Protein AF-A0AA35QTI5-F1 (afdb_monomer_lite)

Secondary structure (DSSP, 8-state):
------------PPP------------------GGGEEEETTEEEEEHHHHHGGGHHHHHHHHTT-TTSHHHHHHHHHTTT-HHHHHHHHHHHHHTT-SSSS-SHHHHHHHHHHTT-HHHHHHHHHHH-

Radius of gyration: 24.5 Å; chains: 1; bounding box: 55×63×60 Å

Sequence (129 aa):
MAETELLDGGSTKPPVTGSTPSGPLGSDTPKLPLLLRFPVDGEEHVNIMKRIRSKYRQFGIMLLEDDTGEETDIIITRCRDDIEAINTEIAMKWLQGIGRSPCTWDTLVTVLEDIGLKGLASKIRSNLQ

Organism: Geodia barretti (NCBI:txid519541)

pLDDT: mean 74.44, std 19.86, range [35.38, 95.75]

InterPro domains:
  IPR011029 Death-like domain superfamily [G3DSA:1.10.533.10] (38-129)

Foldseek 3Di:
DDDDDDDDDDDDDDDDDDDDDPDPPPDPPPPQPCQQFFDDPPDGTDRLLVVCPPVLQLLLCQLLVVVPSPVLVVLCVVCVNPSSSSSSVSLVCSVVVGHDPDNHLVSSLVSCVVSPVVVSSVSSVVRVD

Structure (mmCIF, N/CA/C/O backbone):
data_AF-A0AA35QTI5-F1
#
_entry.id   AF-A0AA35QTI5-F1
#
loop_
_atom_site.group_PDB
_atom_site.id
_atom_site.type_symbol
_atom_site.label_atom_id
_atom_site.label_alt_id
_atom_site.label_comp_id
_atom_site.label_asym_id
_atom_site.label_entity_id
_atom_site.label_seq_id
_atom_site.pdbx_PDB_ins_code
_atom_site.Cartn_x
_atom_site.Cartn_y
_atom_site.Cartn_z
_atom_site.occupancy
_atom_site.B_iso_or_equiv
_atom_site.auth_seq_id
_atom_site.auth_comp_id
_atom_site.auth_asym_id
_atom_site.auth_atom_id
_atom_site.pdbx_PDB_model_num
ATOM 1 N N . MET A 1 1 ? 39.522 39.420 -44.429 1.00 41.22 1 MET A N 1
ATOM 2 C CA . MET A 1 1 ? 38.292 40.086 -43.964 1.00 41.22 1 MET A CA 1
ATOM 3 C C . MET A 1 1 ? 38.303 39.947 -42.459 1.00 41.22 1 MET A C 1
ATOM 5 O O . MET A 1 1 ? 38.257 38.825 -41.976 1.00 41.22 1 MET A O 1
ATOM 9 N N . ALA A 1 2 ? 38.586 41.049 -41.773 1.00 46.28 2 ALA A N 1
ATOM 10 C CA . ALA A 1 2 ? 38.762 41.113 -40.331 1.00 46.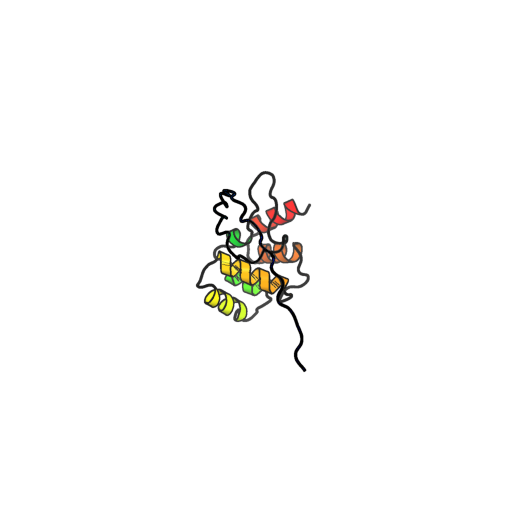28 2 ALA A CA 1
ATOM 11 C C . ALA A 1 2 ? 37.722 42.100 -39.795 1.00 46.28 2 ALA A C 1
ATOM 13 O O . ALA A 1 2 ? 37.708 43.256 -40.204 1.00 46.28 2 ALA A O 1
ATOM 14 N N . GLU A 1 3 ? 36.860 41.592 -38.930 1.00 49.94 3 GLU A N 1
ATOM 15 C CA . GLU A 1 3 ? 35.831 42.261 -38.132 1.00 49.94 3 GLU A CA 1
ATOM 16 C C . GLU A 1 3 ? 35.944 41.554 -36.764 1.00 49.94 3 GLU A C 1
ATOM 18 O O . GLU A 1 3 ? 36.182 40.349 -36.733 1.00 49.94 3 GLU A O 1
ATOM 23 N N . THR A 1 4 ? 35.906 42.162 -35.583 1.00 53.38 4 THR A N 1
ATOM 24 C CA . THR A 1 4 ? 35.417 43.468 -35.137 1.00 53.38 4 THR A CA 1
ATOM 25 C C . THR A 1 4 ? 35.931 43.701 -33.707 1.00 53.38 4 THR A C 1
ATOM 27 O O . THR A 1 4 ? 36.407 42.788 -33.034 1.00 53.38 4 THR A O 1
ATOM 30 N N . GLU A 1 5 ? 35.825 44.956 -33.296 1.00 50.69 5 GLU A N 1
ATOM 31 C CA . GLU A 1 5 ? 36.241 45.628 -32.065 1.00 50.69 5 GLU A CA 1
ATOM 32 C C . GLU A 1 5 ? 35.925 44.915 -30.729 1.00 50.69 5 GLU A C 1
ATOM 34 O O . GLU A 1 5 ? 34.846 44.360 -30.532 1.00 50.69 5 GLU A O 1
ATOM 39 N N . LEU A 1 6 ? 36.854 45.018 -29.767 1.00 55.22 6 LEU A N 1
ATOM 40 C CA . LEU A 1 6 ? 36.627 44.741 -28.343 1.00 55.22 6 LEU A CA 1
ATOM 41 C C . LEU A 1 6 ? 36.538 46.076 -27.593 1.00 55.22 6 LEU A C 1
ATOM 43 O O . LEU A 1 6 ? 37.524 46.802 -27.475 1.00 55.22 6 LEU A O 1
ATOM 47 N N . LEU A 1 7 ? 35.329 46.379 -27.124 1.00 52.66 7 LEU A N 1
ATOM 48 C CA . LEU A 1 7 ? 34.976 47.537 -26.308 1.00 52.66 7 LEU A CA 1
ATOM 49 C C . LEU A 1 7 ? 35.480 47.383 -24.866 1.00 52.66 7 LEU A C 1
ATOM 51 O O . LEU A 1 7 ? 35.274 46.355 -24.220 1.00 52.66 7 LEU A O 1
ATOM 55 N N . ASP A 1 8 ? 36.096 48.461 -24.384 1.00 54.00 8 ASP A N 1
ATOM 56 C CA . ASP A 1 8 ? 36.342 48.782 -22.980 1.00 54.00 8 ASP A CA 1
ATOM 57 C C . ASP A 1 8 ? 35.011 48.937 -22.222 1.00 54.00 8 ASP A C 1
ATOM 59 O O . ASP A 1 8 ? 34.042 49.494 -22.743 1.00 54.00 8 ASP A O 1
ATOM 63 N N . GLY A 1 9 ? 34.949 48.433 -20.991 1.00 45.72 9 GLY A N 1
ATOM 64 C CA . GLY A 1 9 ? 33.740 48.497 -20.179 1.00 45.72 9 GLY A CA 1
ATOM 65 C C . GLY A 1 9 ? 33.991 48.037 -18.754 1.00 45.72 9 GLY A C 1
ATOM 66 O O . GLY A 1 9 ? 33.670 46.909 -18.383 1.00 45.72 9 GLY A O 1
ATOM 67 N N . GLY A 1 10 ? 34.580 48.918 -17.946 1.00 48.25 10 GLY A N 1
ATOM 68 C CA . GLY A 1 10 ? 34.678 48.731 -16.505 1.00 48.25 10 GLY A CA 1
ATOM 69 C C . GLY A 1 10 ? 33.308 48.512 -15.852 1.00 48.25 10 GLY A C 1
ATOM 70 O O . GLY A 1 10 ? 32.304 49.118 -16.225 1.00 48.25 10 GLY A O 1
ATOM 71 N N . SER A 1 11 ? 33.264 47.665 -14.825 1.00 49.84 11 SER A N 1
ATOM 72 C CA . SER A 1 11 ? 32.170 47.674 -13.856 1.00 49.84 11 SER A CA 1
ATOM 73 C C . SER A 1 11 ? 32.666 47.276 -12.473 1.00 49.84 11 SER A C 1
ATOM 75 O O . SER A 1 11 ? 33.101 46.161 -12.198 1.00 49.84 11 SER A O 1
ATOM 77 N N . THR A 1 12 ? 32.613 48.290 -11.622 1.00 49.75 12 THR A N 1
ATOM 78 C CA . THR A 1 12 ? 32.726 48.318 -10.170 1.00 49.75 12 THR A CA 1
ATOM 79 C C . THR A 1 12 ? 32.115 47.106 -9.470 1.00 49.75 12 THR A C 1
ATOM 81 O O . THR A 1 12 ? 30.925 46.823 -9.588 1.00 49.75 12 THR A O 1
ATOM 84 N N . LYS A 1 13 ? 32.944 46.456 -8.650 1.00 61.94 13 LYS A N 1
ATOM 85 C CA . LYS A 1 13 ? 32.563 45.496 -7.610 1.00 61.94 13 LYS A CA 1
ATOM 86 C C . LYS A 1 13 ? 31.599 46.150 -6.604 1.00 61.94 13 LYS A C 1
ATOM 88 O O . LYS A 1 13 ? 32.000 47.134 -5.980 1.00 61.94 13 LYS A O 1
ATOM 93 N N . PRO A 1 14 ? 30.399 45.605 -6.352 1.00 60.44 14 PRO A N 1
ATOM 94 C CA . PRO A 1 14 ? 29.659 45.939 -5.143 1.00 60.44 14 PRO A CA 1
ATOM 95 C C . PRO A 1 14 ? 30.198 45.116 -3.954 1.00 60.44 14 PRO A C 1
ATOM 97 O O . PRO A 1 14 ? 30.470 43.921 -4.105 1.00 60.44 14 PRO A O 1
ATOM 100 N N . PRO A 1 15 ? 30.365 45.705 -2.758 1.00 67.25 15 PRO A N 1
ATOM 101 C CA . PRO A 1 15 ? 30.502 44.956 -1.520 1.00 67.25 15 PRO A CA 1
ATOM 102 C C . PRO A 1 15 ? 29.114 44.784 -0.895 1.00 67.25 15 PRO A C 1
ATOM 104 O O . PRO A 1 15 ? 28.434 45.775 -0.654 1.00 67.25 15 PRO A O 1
ATOM 107 N N . VAL A 1 16 ? 28.691 43.559 -0.577 1.00 53.38 16 VAL A N 1
ATOM 108 C CA . VAL A 1 16 ? 27.677 43.371 0.468 1.00 53.38 16 VAL A CA 1
ATOM 109 C C . VAL A 1 16 ? 27.753 41.969 1.067 1.00 53.38 16 VAL A C 1
ATOM 111 O O . VAL A 1 16 ? 27.729 40.949 0.385 1.00 53.38 16 VAL A O 1
ATOM 114 N N . THR A 1 17 ? 27.895 41.970 2.384 1.00 62.91 17 THR A N 1
ATOM 115 C CA . THR A 1 17 ? 27.687 40.875 3.324 1.00 62.91 17 THR A CA 1
ATOM 116 C C . THR A 1 17 ? 26.319 40.227 3.130 1.00 62.91 17 THR A C 1
ATOM 118 O O . THR A 1 17 ? 25.307 40.921 3.125 1.00 62.91 17 THR A O 1
ATOM 121 N N . GLY A 1 18 ? 26.268 38.902 3.059 1.00 42.41 18 GLY A N 1
ATOM 122 C CA . GLY A 1 18 ? 25.011 38.166 3.034 1.00 42.41 18 GLY A CA 1
ATOM 123 C C . GLY A 1 18 ? 25.197 36.799 3.658 1.00 42.41 18 GLY A C 1
ATOM 124 O O . GLY A 1 18 ? 25.555 35.845 2.971 1.00 42.41 18 GLY A O 1
ATOM 125 N N . SER A 1 19 ? 24.976 36.720 4.969 1.00 55.69 19 SER A N 1
ATOM 126 C CA . SER A 1 19 ? 24.709 35.474 5.679 1.00 55.69 19 SER A CA 1
ATOM 127 C C . SER A 1 19 ? 23.673 34.684 4.884 1.00 55.69 19 SER A C 1
ATOM 129 O O . SER A 1 19 ? 22.502 35.055 4.855 1.00 55.69 19 SER A O 1
ATOM 131 N N . THR A 1 20 ? 24.109 33.633 4.193 1.00 49.94 20 THR A N 1
ATOM 132 C CA . THR A 1 20 ? 23.184 32.728 3.513 1.00 49.94 20 THR A CA 1
ATOM 133 C C . THR A 1 20 ? 22.934 31.565 4.468 1.00 49.94 20 THR A C 1
ATOM 135 O O . THR A 1 20 ? 23.899 30.961 4.943 1.00 49.94 20 THR A O 1
ATOM 138 N N . PRO A 1 21 ? 21.668 31.332 4.846 1.00 45.09 21 PRO A N 1
ATOM 139 C CA . PRO A 1 21 ? 21.303 30.468 5.954 1.00 45.09 21 PRO A CA 1
ATOM 140 C C . PRO A 1 21 ? 21.731 29.030 5.689 1.00 45.09 21 PRO A C 1
ATOM 142 O O . PRO A 1 21 ? 21.688 28.556 4.554 1.00 45.09 21 PRO A O 1
ATOM 145 N N . SER A 1 22 ? 22.078 28.334 6.770 1.00 46.59 22 SER A N 1
ATOM 146 C CA . SER A 1 22 ? 22.026 26.881 6.848 1.00 46.59 22 SER A CA 1
ATOM 147 C C . SER A 1 22 ? 20.657 26.425 6.340 1.00 46.59 22 SER A C 1
ATOM 149 O O . SER A 1 22 ? 19.673 26.446 7.078 1.00 46.59 22 SER A O 1
ATOM 151 N N . GLY A 1 23 ? 20.571 26.077 5.057 1.00 35.38 23 GLY A N 1
ATOM 152 C CA . GLY A 1 23 ? 19.414 25.376 4.530 1.00 35.38 23 GLY A CA 1
ATOM 153 C C . GLY A 1 23 ? 19.313 24.059 5.293 1.00 35.38 23 GLY A C 1
ATOM 154 O O . GLY A 1 23 ? 20.340 23.387 5.450 1.00 35.38 23 GLY A O 1
ATOM 155 N N . PRO A 1 24 ? 18.136 23.676 5.819 1.00 43.34 24 PRO A N 1
ATOM 156 C CA . PRO A 1 24 ? 17.989 22.325 6.315 1.00 43.34 24 PRO A CA 1
ATOM 157 C C . PRO A 1 24 ? 18.322 21.398 5.149 1.00 43.34 24 PRO A C 1
ATOM 159 O O . PRO A 1 24 ? 17.802 21.557 4.043 1.00 43.34 24 PRO A O 1
ATOM 162 N N . LEU A 1 25 ? 19.227 20.461 5.414 1.00 46.22 25 LEU A N 1
ATOM 163 C CA . LEU A 1 25 ? 19.498 19.288 4.600 1.00 46.22 25 LEU A CA 1
ATOM 164 C C . LEU A 1 25 ? 18.202 18.456 4.583 1.00 46.22 25 LEU A C 1
ATOM 166 O O . LEU A 1 25 ? 18.026 17.501 5.333 1.00 46.22 25 LEU A O 1
ATOM 170 N N . GLY A 1 26 ? 17.208 18.938 3.846 1.00 35.78 26 GLY A N 1
ATOM 171 C CA . GLY A 1 26 ? 15.862 18.403 3.812 1.00 35.78 26 GLY A CA 1
ATOM 172 C C . GLY A 1 26 ? 15.799 17.359 2.725 1.00 35.78 26 GLY A C 1
ATOM 173 O O . GLY A 1 26 ? 15.462 17.697 1.599 1.00 35.78 26 GLY A O 1
ATOM 174 N N . SER A 1 27 ? 16.188 16.137 3.088 1.00 37.66 27 SER A N 1
ATOM 175 C CA . SER A 1 27 ? 15.915 14.865 2.419 1.00 37.66 27 SER A CA 1
ATOM 176 C C . SER A 1 27 ? 15.111 14.978 1.123 1.00 37.66 27 SER A C 1
ATOM 178 O O . SER A 1 27 ? 13.921 15.304 1.149 1.00 37.66 27 SER A O 1
ATOM 180 N N . ASP A 1 28 ? 15.748 14.591 0.018 1.00 37.28 28 ASP A N 1
ATOM 181 C CA . ASP A 1 28 ? 15.163 14.270 -1.293 1.00 37.28 28 ASP A CA 1
ATOM 182 C C . ASP A 1 28 ? 14.221 13.044 -1.213 1.00 37.28 28 ASP A C 1
ATOM 184 O O . ASP A 1 28 ? 14.229 12.131 -2.032 1.00 37.28 28 ASP A O 1
ATOM 188 N N . THR A 1 29 ? 13.393 12.986 -0.171 1.00 44.50 29 THR A N 1
ATOM 189 C CA . THR A 1 29 ? 12.210 12.141 -0.147 1.00 44.50 29 THR A CA 1
ATOM 190 C C . THR A 1 29 ? 11.274 12.672 -1.227 1.00 44.50 29 THR A C 1
ATOM 192 O O . THR A 1 29 ? 10.829 13.822 -1.103 1.00 44.50 29 THR A O 1
ATOM 195 N N . PRO A 1 30 ? 10.957 11.886 -2.276 1.00 40.69 30 PRO A N 1
ATOM 196 C CA . PRO A 1 30 ? 9.964 12.287 -3.261 1.00 40.69 30 PRO A CA 1
ATOM 197 C C . PRO A 1 30 ? 8.714 12.686 -2.488 1.00 40.69 30 PRO A C 1
ATOM 199 O O . PRO A 1 30 ? 8.278 11.947 -1.603 1.00 40.69 30 PRO A O 1
ATOM 202 N N . LYS A 1 31 ? 8.201 13.898 -2.743 1.00 43.19 31 LYS A N 1
ATOM 203 C CA . LYS A 1 31 ? 7.007 14.424 -2.075 1.00 43.19 31 LYS A CA 1
ATOM 204 C C . LYS A 1 31 ? 5.908 13.375 -2.221 1.00 43.19 31 LYS A C 1
ATOM 206 O O . LYS A 1 31 ? 5.303 13.275 -3.284 1.00 43.19 31 LYS A O 1
ATOM 211 N N . LEU A 1 32 ? 5.698 12.587 -1.162 1.00 51.94 32 LEU A N 1
ATOM 212 C CA . LEU A 1 32 ? 4.568 11.679 -1.027 1.00 51.94 32 LEU A CA 1
ATOM 213 C C . LEU A 1 32 ? 3.341 12.457 -1.496 1.00 51.94 32 LEU A C 1
ATOM 215 O O . LEU A 1 32 ? 3.151 13.580 -1.006 1.00 51.94 32 LEU A O 1
ATOM 219 N N . PRO A 1 33 ? 2.550 11.947 -2.455 1.00 52.59 33 PRO A N 1
ATOM 220 C CA . PRO A 1 33 ? 1.351 12.660 -2.840 1.00 52.59 33 PRO A CA 1
ATOM 221 C C . PRO A 1 33 ? 0.525 12.914 -1.583 1.00 52.59 33 PRO A C 1
ATOM 223 O O . PRO A 1 33 ? 0.502 12.102 -0.655 1.00 52.59 33 PRO A O 1
ATOM 226 N N . LEU A 1 34 ? -0.127 14.077 -1.542 1.00 53.34 34 LEU A N 1
ATOM 227 C CA . LEU A 1 34 ? -0.951 14.535 -0.416 1.00 53.34 34 LEU A CA 1
ATOM 228 C C . LEU A 1 34 ? -1.941 13.452 0.063 1.00 53.34 34 LEU A C 1
ATOM 230 O O . LEU A 1 34 ? -2.272 13.400 1.242 1.00 53.34 34 LEU A O 1
ATOM 234 N N . LEU A 1 35 ? -2.291 12.524 -0.835 1.00 51.75 35 LEU A N 1
ATOM 235 C CA . LEU A 1 35 ? -2.970 11.245 -0.616 1.00 51.75 35 LEU A CA 1
ATOM 236 C C . LEU A 1 35 ? -2.352 10.304 0.431 1.00 51.75 35 LEU A C 1
ATOM 238 O O . LEU A 1 35 ? -2.877 9.221 0.607 1.00 51.75 35 LEU A O 1
ATOM 242 N N . LEU A 1 36 ? -1.245 10.632 1.094 1.00 59.22 36 LEU A N 1
ATOM 243 C CA . LEU A 1 36 ? -0.671 9.811 2.174 1.00 59.22 36 LEU A CA 1
ATOM 244 C C . LEU A 1 36 ? -0.376 10.624 3.443 1.00 59.22 36 LEU A C 1
ATOM 246 O O . LEU A 1 36 ? 0.158 10.094 4.419 1.00 59.22 36 LEU A O 1
ATOM 250 N N . ARG A 1 37 ? -0.725 11.916 3.435 1.00 55.66 37 ARG A N 1
ATOM 251 C CA . ARG A 1 37 ? -0.497 12.866 4.525 1.00 55.66 37 ARG A CA 1
ATOM 252 C C . ARG A 1 37 ? -1.836 13.440 4.978 1.00 55.66 37 ARG A C 1
ATOM 254 O O . ARG A 1 37 ? -2.289 14.440 4.433 1.00 55.66 37 ARG A O 1
ATOM 261 N N . PHE A 1 38 ? -2.443 12.826 5.991 1.00 54.53 38 PHE A N 1
ATOM 262 C CA . PHE A 1 38 ? -3.702 13.311 6.559 1.00 54.53 38 PHE A CA 1
ATOM 263 C C . PHE A 1 38 ? -3.454 14.316 7.695 1.00 54.53 38 PHE A C 1
ATOM 265 O O . PHE A 1 38 ? -2.647 14.007 8.582 1.00 54.53 38 PHE A O 1
ATOM 272 N N . PRO A 1 39 ? -4.129 15.483 7.707 1.00 46.44 39 PRO A N 1
ATOM 273 C CA . PRO A 1 39 ? -4.277 16.253 8.932 1.00 46.44 39 PRO A CA 1
ATOM 274 C C . PRO A 1 39 ? -5.170 15.446 9.877 1.00 46.44 39 PRO A C 1
ATOM 276 O O . PRO A 1 39 ? -6.288 15.094 9.520 1.00 46.44 39 PRO A O 1
ATOM 279 N N . VAL A 1 40 ? -4.659 15.108 11.054 1.00 49.41 40 VAL A N 1
ATOM 280 C CA . VAL A 1 40 ? -5.488 14.596 12.147 1.00 49.41 40 VAL A CA 1
ATOM 281 C C . VAL A 1 40 ? -5.632 15.756 13.116 1.00 49.41 40 VAL A C 1
ATOM 283 O O . VAL A 1 40 ? -4.619 16.356 13.470 1.00 49.41 40 VAL A O 1
ATOM 286 N N . ASP A 1 41 ? -6.873 16.106 13.459 1.00 44.16 41 ASP A N 1
ATOM 287 C CA . ASP A 1 41 ? -7.249 17.245 14.307 1.00 44.16 41 ASP A CA 1
ATOM 288 C C . ASP A 1 41 ? -6.166 17.616 15.342 1.00 44.16 41 ASP A C 1
ATOM 290 O O . ASP A 1 41 ? -5.922 16.890 16.306 1.00 44.16 41 ASP A O 1
ATOM 294 N N . GLY A 1 42 ? -5.484 18.741 15.099 1.00 43.16 42 GLY A N 1
ATOM 295 C CA . GLY A 1 42 ? -4.545 19.366 16.034 1.00 43.16 42 GLY A CA 1
ATOM 296 C C . GLY A 1 42 ? -3.086 18.882 16.058 1.00 43.16 42 GLY A C 1
ATOM 297 O O . GLY A 1 42 ? -2.296 19.542 16.728 1.00 43.16 42 GLY A O 1
ATOM 298 N N . GLU A 1 43 ? -2.672 17.826 15.341 1.00 41.53 43 GLU A N 1
ATOM 299 C CA . GLU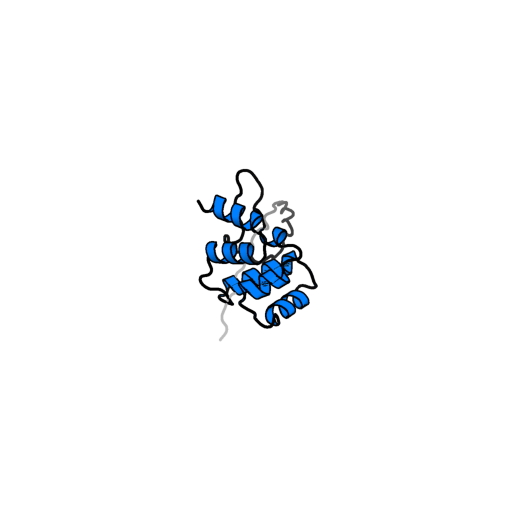 A 1 43 ? -1.274 17.340 15.380 1.00 41.53 43 GLU A CA 1
ATOM 300 C C . GLU A 1 43 ? -0.686 16.883 14.026 1.00 41.53 43 GLU A C 1
ATOM 302 O O . GLU A 1 43 ? -1.382 16.623 13.045 1.00 41.53 43 GLU A O 1
ATOM 307 N N . GLU A 1 44 ? 0.654 16.829 14.016 1.00 47.19 44 GLU A N 1
ATOM 308 C CA . GLU A 1 44 ? 1.594 16.415 12.966 1.00 47.19 44 GLU A CA 1
ATOM 309 C C . GLU A 1 44 ? 1.032 15.371 11.980 1.00 47.19 44 GLU A C 1
ATOM 311 O O . GLU A 1 44 ? 0.526 14.323 12.382 1.00 47.19 44 GLU A O 1
ATOM 316 N N . HIS A 1 45 ? 1.157 15.654 10.674 1.00 54.41 45 HIS A N 1
ATOM 317 C CA . HIS A 1 45 ? 0.722 14.791 9.569 1.00 54.41 45 HIS A CA 1
ATOM 318 C C . HIS A 1 45 ? 0.975 13.306 9.876 1.00 54.41 45 HIS A C 1
ATOM 320 O O . HIS A 1 45 ? 2.126 12.858 9.915 1.00 54.41 45 HIS A O 1
ATOM 326 N N . VAL A 1 46 ? -0.090 12.516 10.062 1.00 55.16 46 VAL A N 1
ATOM 327 C CA . VAL A 1 46 ? 0.070 11.091 10.364 1.00 55.16 46 VAL A CA 1
ATOM 328 C C . VAL A 1 46 ? 0.612 10.398 9.123 1.00 55.16 46 VAL A C 1
ATOM 330 O O . VAL A 1 46 ? -0.100 10.195 8.142 1.00 55.16 46 VAL A O 1
ATOM 333 N N . ASN A 1 47 ? 1.883 10.002 9.179 1.00 68.38 47 ASN A N 1
ATOM 334 C CA . ASN A 1 47 ? 2.465 9.148 8.158 1.00 68.38 47 ASN A CA 1
ATOM 335 C C . ASN A 1 47 ? 1.888 7.730 8.319 1.00 68.38 47 ASN A C 1
ATOM 337 O O . ASN A 1 47 ? 2.335 6.950 9.166 1.00 68.38 47 ASN A O 1
ATOM 341 N N . ILE A 1 48 ? 0.871 7.405 7.516 1.00 74.69 48 ILE A N 1
ATOM 342 C CA . ILE A 1 48 ? 0.198 6.094 7.484 1.00 74.69 48 ILE A CA 1
ATOM 343 C C . ILE A 1 48 ? 1.226 4.969 7.312 1.00 74.69 48 ILE A C 1
ATOM 345 O O . ILE A 1 48 ? 1.129 3.933 7.971 1.00 74.69 48 ILE A O 1
ATOM 349 N N . MET A 1 49 ? 2.280 5.221 6.534 1.00 79.38 49 MET A N 1
ATOM 350 C CA . MET A 1 49 ? 3.350 4.262 6.260 1.00 79.38 49 MET A CA 1
ATOM 351 C C . MET A 1 49 ? 4.143 3.884 7.517 1.00 79.38 49 MET A C 1
ATOM 353 O O . MET A 1 49 ? 4.542 2.732 7.673 1.00 79.38 49 MET A O 1
ATOM 357 N N . LYS A 1 50 ? 4.271 4.788 8.498 1.00 76.12 50 LYS A N 1
ATOM 358 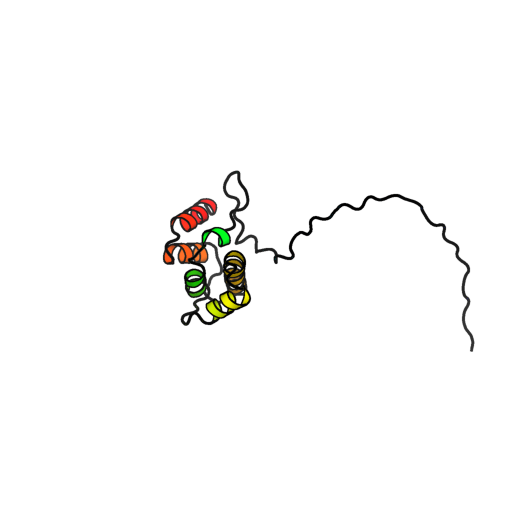C CA . LYS A 1 50 ? 4.875 4.464 9.807 1.00 76.12 50 LYS A CA 1
ATOM 359 C C . LYS A 1 50 ? 3.987 3.563 10.672 1.00 76.12 50 LYS A C 1
ATOM 361 O O . LYS A 1 50 ? 4.471 2.905 11.595 1.00 76.12 50 LYS A O 1
ATOM 366 N N . ARG A 1 51 ? 2.673 3.537 10.423 1.00 80.38 51 ARG A N 1
ATOM 367 C CA . ARG A 1 51 ? 1.699 2.776 11.227 1.00 80.38 51 ARG A CA 1
ATOM 368 C C . ARG A 1 51 ? 1.504 1.341 10.741 1.00 80.38 51 ARG A C 1
ATOM 370 O O . ARG A 1 51 ? 1.064 0.517 11.538 1.00 80.38 51 ARG A O 1
ATOM 377 N N . ILE A 1 52 ? 1.884 1.034 9.502 1.00 83.19 52 ILE A N 1
ATOM 378 C CA . ILE A 1 52 ? 1.807 -0.320 8.931 1.00 83.19 52 ILE A CA 1
ATOM 379 C C . ILE A 1 52 ? 2.815 -1.270 9.606 1.00 83.19 52 ILE A C 1
ATOM 381 O O . ILE A 1 52 ? 2.508 -2.446 9.814 1.00 83.19 52 ILE A O 1
ATOM 385 N N . ARG A 1 53 ? 3.967 -0.744 10.062 1.00 82.69 53 ARG A N 1
ATOM 386 C CA . ARG A 1 53 ? 4.998 -1.484 10.820 1.00 82.69 53 ARG A CA 1
ATOM 387 C C . ARG A 1 53 ? 5.303 -2.832 10.153 1.00 82.69 53 ARG A C 1
ATOM 389 O O . ARG A 1 53 ? 5.522 -2.860 8.955 1.00 82.69 53 ARG A O 1
ATOM 396 N N . SER A 1 54 ? 5.271 -3.939 10.894 1.00 83.75 54 SER A N 1
ATOM 397 C CA . SER A 1 54 ? 5.611 -5.291 10.432 1.00 83.75 54 SER A CA 1
ATOM 398 C C . SER A 1 54 ? 4.654 -5.896 9.400 1.00 83.75 54 SER A C 1
ATOM 400 O O . SER A 1 54 ? 4.927 -6.982 8.898 1.00 83.75 54 SER A O 1
ATOM 402 N N . LYS A 1 55 ? 3.539 -5.232 9.066 1.00 90.00 55 LYS A N 1
ATOM 403 C CA . LYS A 1 55 ? 2.593 -5.722 8.051 1.00 90.00 55 LYS A CA 1
ATOM 404 C C . LYS A 1 55 ? 2.923 -5.257 6.631 1.00 90.00 55 LYS A C 1
ATOM 406 O O . LYS A 1 55 ? 2.136 -5.523 5.730 1.00 90.00 55 LYS A O 1
ATOM 411 N N . TYR A 1 56 ? 4.077 -4.616 6.419 1.00 90.06 56 TYR A N 1
ATOM 412 C CA . TYR A 1 56 ? 4.490 -4.061 5.124 1.00 90.06 56 TYR A CA 1
ATOM 413 C C . TYR A 1 56 ? 4.436 -5.083 3.978 1.00 90.06 56 TYR A C 1
ATOM 415 O O . TYR A 1 56 ? 3.997 -4.750 2.884 1.00 90.06 56 TYR A O 1
ATOM 423 N N . ARG A 1 57 ? 4.792 -6.351 4.232 1.00 93.19 57 ARG A N 1
ATOM 424 C CA . ARG A 1 57 ? 4.773 -7.393 3.195 1.00 93.19 57 ARG A CA 1
ATOM 425 C C . ARG A 1 57 ? 3.350 -7.773 2.781 1.00 93.19 57 ARG A C 1
ATOM 427 O O . ARG A 1 57 ? 3.052 -7.845 1.599 1.00 93.19 57 ARG A O 1
ATOM 434 N N . GLN A 1 58 ? 2.453 -7.975 3.750 1.00 94.50 58 GLN A N 1
ATOM 435 C CA . GLN A 1 58 ? 1.034 -8.243 3.464 1.00 94.50 58 GLN A CA 1
ATOM 436 C C . GLN A 1 58 ? 0.360 -7.038 2.805 1.00 94.50 58 GLN A C 1
ATOM 438 O O . GLN A 1 58 ? -0.464 -7.202 1.914 1.00 94.50 58 GLN A O 1
ATOM 443 N N . PHE A 1 59 ? 0.734 -5.833 3.239 1.00 94.12 59 PHE A N 1
ATOM 444 C CA . PHE A 1 59 ? 0.282 -4.585 2.644 1.00 94.12 59 PHE A CA 1
ATOM 445 C C . PHE A 1 59 ? 0.682 -4.480 1.168 1.00 94.12 59 PHE A C 1
ATOM 447 O O . PHE A 1 59 ? -0.181 -4.195 0.347 1.00 94.12 59 PHE A O 1
ATOM 454 N N . GLY A 1 60 ? 1.944 -4.767 0.831 1.00 93.00 60 GLY A N 1
ATOM 455 C CA . GLY A 1 60 ? 2.434 -4.797 -0.550 1.00 93.00 60 GLY A CA 1
ATOM 456 C C . GLY A 1 60 ? 1.682 -5.795 -1.416 1.00 93.00 60 GLY A C 1
ATOM 457 O O . GLY A 1 60 ? 1.084 -5.391 -2.407 1.00 93.00 60 GLY A O 1
ATOM 458 N N . ILE A 1 61 ? 1.604 -7.050 -0.968 1.00 95.75 61 ILE A N 1
ATOM 459 C CA . ILE A 1 61 ? 0.895 -8.127 -1.676 1.00 95.75 61 ILE A CA 1
ATOM 460 C C . ILE A 1 61 ? -0.556 -7.735 -1.979 1.00 95.75 61 ILE A C 1
ATOM 462 O O . ILE A 1 61 ? -1.013 -7.856 -3.112 1.00 95.75 61 ILE A O 1
ATOM 466 N N . MET A 1 62 ? -1.289 -7.220 -0.986 1.00 94.88 62 MET A N 1
ATOM 467 C CA . MET A 1 62 ? -2.698 -6.872 -1.181 1.00 94.88 62 MET A CA 1
ATOM 468 C C . MET A 1 62 ? -2.912 -5.596 -1.994 1.00 94.88 62 MET A C 1
ATOM 470 O O . MET A 1 62 ? -3.857 -5.539 -2.779 1.00 94.88 62 MET A O 1
ATOM 474 N N . LEU A 1 63 ? -2.101 -4.556 -1.775 1.00 94.69 63 LEU A N 1
ATOM 475 C CA . LEU A 1 63 ? -2.286 -3.269 -2.446 1.00 94.69 63 LEU A CA 1
ATOM 476 C C . LEU A 1 63 ? -1.834 -3.329 -3.906 1.00 94.69 63 LEU A C 1
ATOM 478 O O . LEU A 1 63 ? -2.504 -2.767 -4.768 1.00 94.69 63 LEU A O 1
ATOM 482 N N . LEU A 1 64 ? -0.723 -4.017 -4.172 1.00 95.69 64 LEU A N 1
ATOM 483 C CA . LEU A 1 64 ? -0.157 -4.169 -5.510 1.00 95.69 64 LEU A CA 1
ATOM 484 C C . LEU A 1 64 ? -0.792 -5.319 -6.306 1.00 95.69 64 LEU A C 1
ATOM 486 O O . LEU A 1 64 ? -0.420 -5.502 -7.459 1.00 95.69 64 LEU A O 1
ATOM 490 N N . GLU A 1 65 ? -1.743 -6.058 -5.714 1.00 94.06 65 GLU A N 1
ATOM 491 C CA . GLU A 1 65 ? -2.313 -7.294 -6.288 1.00 94.06 65 GLU A CA 1
ATOM 492 C C . GLU A 1 65 ? -1.210 -8.269 -6.738 1.00 94.06 65 GLU A C 1
ATOM 494 O O . GLU A 1 65 ? -1.271 -8.903 -7.787 1.00 94.06 65 GLU A O 1
ATOM 499 N N . ASP A 1 66 ? -0.159 -8.346 -5.924 1.00 92.50 66 ASP A N 1
ATOM 500 C CA . ASP A 1 66 ? 1.054 -9.112 -6.178 1.00 92.50 66 ASP A CA 1
ATOM 501 C C . ASP A 1 66 ? 0.895 -10.517 -5.584 1.00 92.50 66 ASP A C 1
ATOM 503 O O . ASP A 1 66 ? 1.376 -10.808 -4.488 1.00 92.50 66 ASP A O 1
ATOM 507 N N . ASP A 1 67 ? 0.165 -11.378 -6.301 1.00 89.94 67 ASP A N 1
ATOM 508 C CA . ASP A 1 67 ? -0.218 -12.729 -5.857 1.00 89.94 67 ASP A CA 1
ATOM 509 C C . ASP A 1 67 ? 0.978 -13.602 -5.438 1.00 89.94 67 ASP A C 1
ATOM 511 O O . ASP A 1 67 ? 0.859 -14.451 -4.549 1.00 89.94 67 ASP A O 1
ATOM 515 N N . THR A 1 68 ? 2.137 -13.413 -6.076 1.00 92.69 68 THR A N 1
ATOM 516 C CA . THR A 1 68 ? 3.364 -14.167 -5.777 1.00 92.69 68 THR A CA 1
ATOM 517 C C . THR A 1 68 ? 4.204 -13.512 -4.682 1.00 92.69 68 THR A C 1
ATOM 519 O O . THR A 1 68 ? 5.009 -14.192 -4.041 1.00 92.69 68 THR A O 1
ATOM 522 N N . GLY A 1 69 ? 4.011 -12.216 -4.432 1.00 92.69 69 GLY A N 1
ATOM 523 C CA . GLY A 1 69 ? 4.842 -11.420 -3.535 1.00 92.69 69 GLY A CA 1
ATOM 524 C C . GLY A 1 69 ? 6.194 -11.025 -4.132 1.00 92.69 69 GLY A C 1
ATOM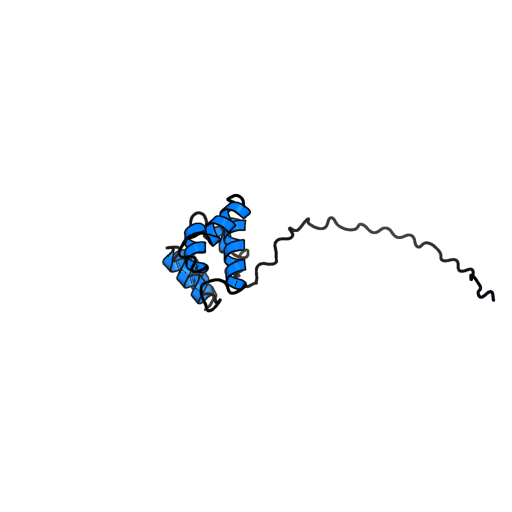 525 O O . GLY A 1 69 ? 7.031 -10.501 -3.398 1.00 92.69 69 GLY A O 1
ATOM 526 N N . GLU A 1 70 ? 6.437 -11.294 -5.419 1.00 94.38 70 GLU A N 1
ATOM 527 C CA . GLU A 1 70 ? 7.739 -11.077 -6.058 1.00 94.38 70 GLU A CA 1
ATOM 528 C C . GLU A 1 70 ? 8.083 -9.588 -6.120 1.00 94.38 70 GLU A C 1
ATOM 530 O O . GLU A 1 70 ? 9.174 -9.180 -5.717 1.00 94.38 70 GLU A O 1
ATOM 535 N N . GLU A 1 71 ? 7.134 -8.759 -6.552 1.00 92.31 71 GLU A N 1
ATOM 536 C CA . GLU A 1 71 ? 7.334 -7.314 -6.638 1.00 92.31 71 GLU A CA 1
ATOM 537 C C . GLU A 1 71 ? 7.544 -6.713 -5.241 1.00 92.31 71 GLU A C 1
ATOM 539 O O . GLU A 1 71 ? 8.430 -5.884 -5.018 1.00 92.31 71 GLU A O 1
ATOM 544 N N . THR A 1 72 ? 6.772 -7.188 -4.266 1.00 93.56 72 THR A N 1
ATOM 545 C CA . THR A 1 72 ? 6.888 -6.782 -2.866 1.00 93.56 72 THR A CA 1
ATOM 546 C C . THR A 1 72 ? 8.254 -7.157 -2.286 1.00 93.56 72 THR A C 1
ATOM 548 O O . THR A 1 72 ? 8.888 -6.330 -1.627 1.00 93.56 72 THR A O 1
ATOM 551 N N . ASP A 1 73 ? 8.752 -8.363 -2.556 1.00 94.44 73 ASP A N 1
ATOM 552 C CA . ASP A 1 73 ? 10.055 -8.832 -2.073 1.00 94.44 73 ASP A CA 1
ATOM 553 C C . ASP A 1 73 ? 11.226 -8.099 -2.765 1.00 94.44 73 ASP A C 1
ATOM 555 O O . ASP A 1 73 ? 12.235 -7.786 -2.117 1.00 94.44 73 ASP A O 1
ATOM 559 N N . ILE A 1 74 ? 11.077 -7.716 -4.041 1.00 95.25 74 ILE A N 1
ATOM 560 C CA . ILE A 1 74 ? 12.016 -6.823 -4.743 1.00 95.25 74 ILE A CA 1
ATOM 561 C C . ILE A 1 74 ? 12.088 -5.461 -4.041 1.00 95.25 74 ILE A C 1
ATOM 563 O O . ILE A 1 74 ? 13.184 -4.937 -3.814 1.00 95.25 74 ILE A O 1
ATOM 567 N N . ILE A 1 75 ? 10.943 -4.883 -3.660 1.00 93.75 75 ILE A N 1
ATOM 568 C CA . ILE A 1 75 ? 10.898 -3.619 -2.911 1.00 93.75 75 ILE A CA 1
ATOM 569 C C . ILE A 1 75 ? 11.586 -3.772 -1.552 1.00 93.75 75 ILE A C 1
ATOM 571 O O . ILE A 1 75 ? 12.446 -2.953 -1.226 1.00 93.75 75 ILE A O 1
ATOM 575 N N . ILE A 1 76 ? 11.262 -4.824 -0.792 1.00 92.88 76 ILE A N 1
ATOM 576 C CA . ILE A 1 76 ? 11.864 -5.107 0.523 1.00 92.88 76 ILE A CA 1
ATOM 577 C C . ILE A 1 76 ? 13.390 -5.168 0.417 1.00 92.88 76 ILE A C 1
ATOM 579 O O . ILE A 1 76 ? 14.097 -4.483 1.162 1.00 92.88 76 ILE A O 1
ATOM 583 N N . THR A 1 77 ? 13.891 -5.909 -0.571 1.00 94.56 77 THR A N 1
ATOM 584 C CA . THR A 1 77 ? 15.328 -6.064 -0.821 1.00 94.56 77 THR A CA 1
ATOM 585 C C . THR A 1 77 ? 15.980 -4.732 -1.197 1.00 94.56 77 THR A C 1
ATOM 587 O O . THR A 1 77 ? 17.015 -4.357 -0.642 1.00 94.56 77 THR A O 1
ATOM 590 N N . ARG A 1 78 ? 15.368 -3.972 -2.114 1.00 94.00 78 ARG A N 1
ATOM 591 C CA . ARG A 1 78 ? 15.880 -2.665 -2.562 1.00 94.00 78 ARG A CA 1
ATOM 592 C C . ARG A 1 78 ? 15.931 -1.641 -1.427 1.00 94.00 78 ARG A C 1
ATOM 594 O O . ARG A 1 78 ? 16.878 -0.859 -1.358 1.00 94.00 78 ARG A O 1
ATOM 601 N N . CYS A 1 79 ? 14.941 -1.661 -0.541 1.00 91.81 79 CYS A N 1
ATOM 602 C CA . CYS A 1 79 ? 14.841 -0.769 0.610 1.00 91.81 79 CYS A CA 1
ATOM 603 C C . CYS A 1 79 ? 15.629 -1.256 1.839 1.00 91.81 79 CYS A C 1
ATOM 605 O O . CYS A 1 79 ? 15.606 -0.577 2.861 1.00 91.81 79 CYS A O 1
ATOM 607 N N . ARG A 1 80 ? 16.354 -2.384 1.750 1.00 91.75 80 ARG A N 1
ATOM 608 C CA . ARG A 1 80 ? 17.217 -2.919 2.821 1.00 91.75 80 ARG A CA 1
ATOM 609 C C . ARG A 1 80 ? 16.492 -3.077 4.164 1.00 91.75 80 ARG A C 1
ATOM 611 O O . ARG A 1 80 ? 17.018 -2.664 5.195 1.00 91.75 80 ARG A O 1
ATOM 618 N N . ASP A 1 81 ? 15.273 -3.612 4.134 1.00 85.38 81 ASP A N 1
ATOM 619 C CA . ASP A 1 81 ? 14.430 -3.811 5.325 1.00 85.38 81 ASP A CA 1
ATOM 620 C C . ASP A 1 81 ? 14.040 -2.518 6.082 1.00 85.38 81 ASP A C 1
ATOM 622 O O . ASP A 1 81 ? 13.480 -2.580 7.181 1.00 85.38 81 ASP A O 1
ATOM 626 N N . ASP A 1 82 ? 14.259 -1.332 5.498 1.00 89.19 82 ASP A N 1
ATOM 627 C CA . ASP A 1 82 ? 13.728 -0.078 6.036 1.00 89.19 82 ASP A CA 1
ATOM 628 C C . ASP A 1 82 ? 12.211 -0.026 5.821 1.00 89.19 82 ASP A C 1
ATOM 630 O O . ASP A 1 82 ? 11.714 0.255 4.732 1.00 89.19 82 ASP A O 1
ATOM 634 N N . ILE A 1 83 ? 11.463 -0.293 6.891 1.00 88.12 83 ILE A N 1
ATOM 635 C CA . ILE A 1 83 ? 9.999 -0.384 6.880 1.00 88.12 83 ILE A CA 1
ATOM 636 C C . ILE A 1 83 ? 9.336 0.880 6.318 1.00 88.12 83 ILE A C 1
ATOM 638 O O . ILE A 1 83 ? 8.323 0.784 5.621 1.00 88.12 83 ILE A O 1
ATOM 642 N N . GLU A 1 84 ? 9.855 2.067 6.640 1.00 84.81 84 GLU A N 1
ATOM 643 C CA . GLU A 1 84 ? 9.255 3.317 6.172 1.00 84.81 84 GLU A CA 1
ATOM 644 C C . GLU A 1 84 ? 9.495 3.500 4.675 1.00 84.81 84 GLU A C 1
ATOM 646 O O . GLU A 1 84 ? 8.556 3.844 3.946 1.00 84.81 84 GLU A O 1
ATOM 651 N N . ALA A 1 85 ? 10.711 3.207 4.209 1.00 87.44 85 ALA A N 1
ATOM 652 C CA . ALA A 1 85 ? 11.037 3.228 2.790 1.00 87.44 85 ALA A CA 1
ATOM 653 C C . ALA A 1 85 ? 10.227 2.181 2.008 1.00 87.44 85 ALA A C 1
ATOM 655 O O . ALA A 1 85 ? 9.665 2.511 0.968 1.00 87.44 85 ALA A O 1
ATOM 656 N N . ILE A 1 86 ? 10.084 0.961 2.540 1.00 90.94 86 ILE A N 1
ATOM 657 C CA . ILE A 1 86 ? 9.303 -0.126 1.930 1.00 90.94 86 ILE A CA 1
ATOM 658 C C . ILE A 1 86 ? 7.848 0.294 1.743 1.00 90.94 86 ILE A C 1
ATOM 660 O O . ILE A 1 86 ? 7.321 0.240 0.636 1.00 90.94 86 ILE A O 1
ATOM 664 N N . ASN A 1 87 ? 7.194 0.740 2.818 1.00 89.69 87 ASN A N 1
ATOM 665 C CA . ASN A 1 87 ? 5.790 1.142 2.764 1.00 89.69 87 ASN A CA 1
ATOM 666 C C . ASN A 1 87 ? 5.578 2.334 1.819 1.00 89.69 87 ASN A C 1
ATOM 668 O O . ASN A 1 87 ? 4.599 2.370 1.075 1.00 89.69 87 ASN A O 1
ATOM 672 N N . THR A 1 88 ? 6.517 3.284 1.817 1.00 87.00 88 THR A N 1
ATOM 673 C CA . THR A 1 88 ? 6.503 4.426 0.895 1.00 87.00 88 THR A CA 1
ATOM 674 C C . THR A 1 88 ? 6.601 3.970 -0.555 1.00 87.00 88 THR A C 1
ATOM 676 O O . THR A 1 88 ? 5.818 4.413 -1.390 1.00 87.00 88 THR A O 1
ATOM 679 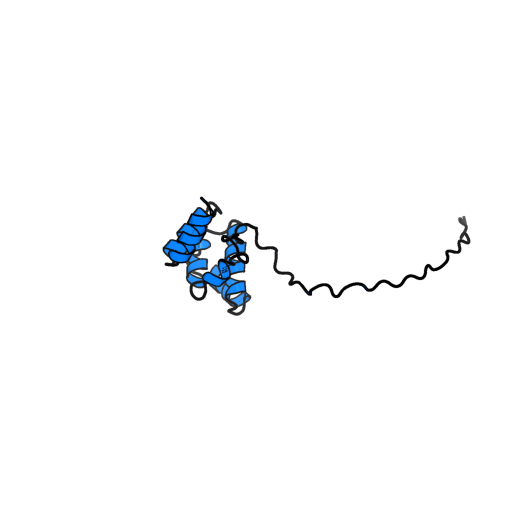N N . GLU A 1 89 ? 7.521 3.063 -0.856 1.00 89.94 89 GLU A N 1
ATOM 680 C CA . GLU A 1 89 ? 7.763 2.580 -2.211 1.00 89.94 89 GLU A CA 1
ATOM 681 C C . GLU A 1 89 ? 6.614 1.705 -2.737 1.00 89.94 89 GLU A C 1
ATOM 683 O O . GLU A 1 89 ? 6.210 1.853 -3.891 1.00 89.94 89 GLU A O 1
ATOM 688 N N . ILE A 1 90 ? 6.021 0.863 -1.880 1.00 92.56 90 ILE A N 1
ATOM 689 C CA . ILE A 1 90 ? 4.778 0.133 -2.178 1.00 92.56 90 ILE A CA 1
ATOM 690 C C . ILE A 1 90 ? 3.676 1.120 -2.570 1.00 92.56 90 ILE A C 1
ATOM 692 O O . ILE A 1 90 ? 3.043 0.978 -3.615 1.00 92.56 90 ILE A O 1
ATOM 696 N N . ALA A 1 91 ? 3.459 2.155 -1.756 1.00 88.75 91 ALA A N 1
ATOM 697 C CA . ALA A 1 91 ? 2.419 3.132 -2.034 1.00 88.75 91 ALA A CA 1
ATOM 698 C C . ALA A 1 91 ? 2.701 3.917 -3.325 1.00 88.75 91 ALA A C 1
ATOM 700 O O . ALA A 1 91 ? 1.779 4.174 -4.094 1.00 88.75 91 ALA A O 1
ATOM 701 N N . MET A 1 92 ? 3.963 4.260 -3.603 1.00 88.25 92 MET A N 1
ATOM 702 C CA . MET A 1 92 ? 4.353 4.932 -4.846 1.00 88.25 92 MET A CA 1
ATOM 703 C C . MET A 1 92 ? 4.047 4.091 -6.082 1.00 88.25 92 MET A C 1
ATOM 705 O O . MET A 1 92 ? 3.483 4.620 -7.037 1.00 88.25 92 MET A O 1
ATOM 709 N N . LYS A 1 93 ? 4.352 2.789 -6.060 1.00 90.75 93 LYS A N 1
ATOM 710 C CA . LYS A 1 93 ? 3.986 1.881 -7.157 1.00 90.75 93 LYS A CA 1
ATOM 711 C C . LYS A 1 93 ? 2.479 1.817 -7.359 1.00 90.75 93 LYS A C 1
ATOM 713 O O . LYS A 1 93 ? 2.012 1.914 -8.492 1.00 90.75 93 LYS A O 1
ATOM 718 N N . TRP A 1 94 ? 1.723 1.760 -6.268 1.00 91.56 94 TRP A N 1
ATOM 719 C CA . TRP A 1 94 ? 0.268 1.812 -6.339 1.00 91.56 94 TRP A CA 1
ATOM 720 C C . TRP A 1 94 ? -0.252 3.101 -6.986 1.00 91.56 94 TRP A C 1
ATOM 722 O O . TRP A 1 94 ? -1.088 3.069 -7.886 1.00 91.56 94 TRP A O 1
ATOM 732 N N . LEU A 1 95 ? 0.311 4.246 -6.608 1.00 85.50 95 LEU A N 1
ATOM 733 C CA . LEU A 1 95 ? -0.037 5.556 -7.165 1.00 85.50 95 LEU A CA 1
ATOM 734 C C . LEU A 1 95 ? 0.398 5.735 -8.629 1.00 85.50 95 LEU A C 1
ATOM 736 O O . LEU A 1 95 ? -0.165 6.570 -9.334 1.00 85.50 95 LEU A O 1
ATOM 740 N N . GLN A 1 96 ? 1.368 4.949 -9.096 1.00 88.25 96 GLN A N 1
ATOM 741 C CA . GLN A 1 96 ? 1.757 4.855 -10.507 1.00 88.25 96 GLN A CA 1
ATOM 742 C C . GLN A 1 96 ? 0.812 3.960 -11.329 1.00 88.25 96 GLN A C 1
ATOM 744 O O . GLN A 1 96 ? 1.004 3.827 -12.537 1.00 88.25 96 GLN A O 1
ATOM 749 N N . GLY A 1 97 ? -0.218 3.382 -10.701 1.00 86.12 97 GLY A N 1
ATOM 750 C CA . GLY A 1 97 ? -1.233 2.557 -11.354 1.00 86.12 97 GLY A CA 1
ATOM 751 C C . GLY A 1 97 ? -0.962 1.054 -11.299 1.00 86.12 97 GLY A C 1
ATOM 752 O O . GLY A 1 97 ? -1.570 0.315 -12.068 1.00 86.12 97 GLY A O 1
ATOM 753 N N . ILE A 1 98 ? -0.057 0.593 -10.429 1.00 89.38 98 ILE A N 1
ATOM 754 C CA . ILE A 1 98 ? 0.207 -0.839 -10.228 1.00 89.38 98 ILE A CA 1
ATOM 755 C C . ILE A 1 98 ? -0.699 -1.384 -9.115 1.00 89.38 98 ILE A C 1
ATOM 757 O O . ILE A 1 98 ? -0.722 -0.848 -8.011 1.00 89.38 98 ILE A O 1
ATOM 761 N N . GLY A 1 99 ? -1.404 -2.482 -9.380 1.00 92.19 99 GLY A N 1
ATOM 762 C CA . GLY A 1 99 ? -2.275 -3.141 -8.406 1.00 92.19 99 GLY A CA 1
ATOM 763 C C . GLY A 1 99 ? -3.665 -2.529 -8.302 1.00 92.19 99 GLY A C 1
ATOM 764 O O . GLY A 1 99 ? -4.239 -2.093 -9.302 1.00 92.19 99 GLY A O 1
ATOM 765 N N . ARG A 1 100 ? -4.212 -2.493 -7.077 1.00 91.38 100 ARG A N 1
ATOM 766 C CA . ARG A 1 100 ? -5.643 -2.252 -6.853 1.00 91.38 100 ARG A CA 1
ATOM 767 C C . ARG A 1 100 ? -6.120 -0.931 -7.445 1.00 91.38 100 ARG A C 1
ATOM 769 O O . ARG A 1 100 ? -5.615 0.145 -7.125 1.00 91.38 100 ARG A O 1
ATOM 776 N N . SER A 1 101 ? -7.212 -1.005 -8.195 1.00 89.31 101 SER A N 1
ATOM 777 C CA . SER A 1 101 ? -7.914 0.143 -8.768 1.00 89.31 101 SER A CA 1
ATOM 778 C C . SER A 1 101 ? -9.339 0.242 -8.198 1.00 89.31 101 SER A C 1
ATOM 780 O O . SER A 1 101 ? -9.968 -0.792 -7.968 1.00 89.31 101 SER A O 1
ATOM 782 N N . PRO A 1 102 ? -9.880 1.452 -7.953 1.00 88.62 102 PRO A N 1
ATOM 783 C CA . PRO A 1 102 ? -9.289 2.764 -8.236 1.00 88.62 102 PRO A CA 1
ATOM 784 C C . PRO A 1 102 ? -8.253 3.194 -7.181 1.00 88.62 102 PRO A C 1
ATOM 786 O O . PRO A 1 102 ? -8.340 2.790 -6.022 1.00 88.62 102 PRO A O 1
ATOM 789 N N . CYS A 1 103 ? -7.294 4.054 -7.547 1.00 86.25 103 CYS A N 1
ATOM 790 C CA . CYS A 1 103 ? -6.279 4.588 -6.623 1.00 86.25 103 CYS A CA 1
ATOM 791 C C . CYS A 1 103 ? -6.883 5.660 -5.692 1.00 86.25 103 CYS A C 1
ATOM 793 O O . CYS A 1 103 ? -6.663 6.859 -5.865 1.00 86.25 103 CYS A O 1
ATOM 795 N N . THR A 1 104 ? -7.708 5.228 -4.737 1.00 86.50 104 THR A N 1
ATOM 796 C CA . THR A 1 104 ? -8.476 6.098 -3.834 1.00 86.50 104 THR A CA 1
ATOM 797 C C . THR A 1 104 ? -8.233 5.757 -2.373 1.00 86.50 104 THR A C 1
ATOM 799 O O . THR A 1 104 ? -7.794 4.659 -2.026 1.00 86.50 104 THR A O 1
ATOM 802 N N . TRP A 1 105 ? -8.583 6.693 -1.494 1.00 83.38 105 TRP A N 1
ATOM 803 C CA . TRP A 1 105 ? -8.530 6.475 -0.057 1.00 83.38 105 TRP A CA 1
ATOM 804 C C . TRP A 1 105 ? -9.386 5.298 0.416 1.00 83.38 105 TRP A C 1
ATOM 806 O O . TRP A 1 105 ? -8.925 4.545 1.267 1.00 83.38 105 TRP A O 1
ATOM 816 N N . ASP A 1 106 ? -10.576 5.088 -0.149 1.00 87.38 106 ASP A N 1
ATOM 817 C CA . ASP A 1 106 ? -11.425 3.938 0.189 1.00 87.38 106 ASP A CA 1
ATOM 818 C C . ASP A 1 106 ? -10.759 2.601 -0.145 1.00 87.38 106 ASP A C 1
ATOM 820 O O . ASP A 1 106 ? -10.804 1.664 0.658 1.00 87.38 106 ASP A O 1
ATOM 824 N N . THR A 1 107 ? -10.065 2.524 -1.283 1.00 90.19 107 THR A N 1
ATOM 825 C CA . THR A 1 107 ? -9.272 1.344 -1.655 1.00 90.19 107 THR A CA 1
ATOM 826 C C . THR A 1 107 ? -8.170 1.085 -0.629 1.00 90.19 107 THR A C 1
ATOM 828 O O . THR A 1 107 ? -8.028 -0.040 -0.147 1.00 90.19 107 THR A O 1
ATOM 831 N N . LEU A 1 108 ? -7.428 2.127 -0.234 1.00 89.12 108 LEU A N 1
ATOM 832 C CA . LEU A 1 108 ? -6.383 2.013 0.786 1.00 89.12 108 LEU A CA 1
ATOM 833 C C . LEU A 1 108 ? -6.960 1.591 2.146 1.00 89.12 108 LEU A C 1
ATOM 835 O O . LEU A 1 108 ? -6.416 0.702 2.796 1.00 89.12 108 LEU A O 1
ATOM 839 N N . VAL A 1 109 ? -8.069 2.197 2.574 1.00 90.06 109 VAL A N 1
ATOM 840 C CA . VAL A 1 109 ? -8.772 1.863 3.824 1.00 90.06 109 VAL A CA 1
ATOM 841 C C . VAL A 1 109 ? -9.207 0.401 3.818 1.00 90.06 109 VAL A C 1
ATOM 843 O O . VAL A 1 109 ? -8.959 -0.293 4.799 1.00 90.06 109 VAL A O 1
ATOM 846 N N . THR A 1 110 ? -9.769 -0.081 2.710 1.00 92.31 110 THR A N 1
ATOM 847 C CA . THR A 1 110 ? -10.179 -1.484 2.554 1.00 92.31 110 THR A CA 1
ATOM 848 C C . THR A 1 110 ? -8.984 -2.425 2.710 1.00 92.31 110 THR A C 1
ATOM 850 O O . THR A 1 110 ? -9.036 -3.352 3.511 1.00 92.31 110 THR A O 1
ATOM 853 N N . VAL A 1 111 ? -7.858 -2.145 2.041 1.00 93.56 111 VAL A N 1
ATOM 854 C CA . VAL A 1 111 ? -6.630 -2.949 2.193 1.00 93.56 111 VAL A CA 1
ATOM 855 C C . VAL A 1 111 ? -6.126 -2.938 3.638 1.00 93.56 111 VAL A C 1
ATOM 857 O O . VAL A 1 111 ? -5.736 -3.977 4.168 1.00 93.56 111 VAL A O 1
ATOM 860 N N . LEU A 1 112 ? -6.155 -1.782 4.308 1.00 92.31 112 LEU A N 1
ATOM 861 C CA . LEU A 1 112 ? -5.780 -1.677 5.719 1.00 92.31 112 LEU A CA 1
ATOM 862 C C . LEU A 1 112 ? -6.721 -2.494 6.624 1.00 92.31 112 LEU A C 1
ATOM 864 O O . LEU A 1 112 ? -6.252 -3.098 7.590 1.00 92.31 112 LEU A O 1
ATOM 868 N N . GLU A 1 113 ? -8.025 -2.540 6.340 1.00 92.94 113 GLU A N 1
ATOM 869 C CA . GLU A 1 113 ? -8.987 -3.395 7.050 1.00 92.94 113 GLU A CA 1
ATOM 870 C C . GLU A 1 113 ? -8.686 -4.885 6.828 1.00 92.94 113 GLU A C 1
ATOM 872 O O . GLU A 1 113 ? -8.638 -5.633 7.814 1.00 92.94 113 GLU A O 1
ATOM 877 N N . ASP A 1 114 ? -8.403 -5.280 5.583 1.00 93.62 114 ASP A N 1
ATOM 878 C CA . ASP A 1 114 ? -8.108 -6.658 5.163 1.00 93.62 114 ASP A CA 1
ATOM 879 C C . ASP A 1 114 ? -6.837 -7.203 5.833 1.00 93.62 114 ASP A C 1
ATOM 881 O O . ASP A 1 114 ? -6.827 -8.321 6.353 1.00 93.62 114 ASP A O 1
ATOM 885 N N . ILE A 1 115 ? -5.779 -6.389 5.942 1.00 93.00 115 ILE A N 1
ATOM 886 C CA . ILE A 1 115 ? -4.561 -6.769 6.681 1.00 93.00 115 ILE A CA 1
ATOM 887 C C . ILE A 1 115 ? -4.717 -6.624 8.203 1.00 93.00 115 ILE A C 1
ATOM 889 O O . ILE A 1 115 ? -3.751 -6.780 8.951 1.00 93.00 115 ILE A O 1
ATOM 893 N N . GLY A 1 116 ? -5.908 -6.309 8.717 1.00 90.31 116 GLY A N 1
ATOM 894 C CA . GLY A 1 116 ? -6.192 -6.233 10.150 1.00 90.31 116 GLY A CA 1
ATOM 895 C C . GLY A 1 116 ? -5.654 -4.978 10.846 1.00 90.31 116 GLY A C 1
ATOM 896 O O . GLY A 1 116 ? -5.344 -5.024 12.036 1.00 90.31 116 GLY A O 1
ATOM 897 N N . LEU A 1 117 ? -5.524 -3.859 10.131 1.00 90.12 117 LEU A N 1
ATOM 898 C CA . LEU A 1 117 ? -5.240 -2.517 10.661 1.00 90.12 117 LEU A CA 1
ATOM 899 C C . LEU A 1 117 ? -6.518 -1.664 10.751 1.00 90.12 117 LEU A C 1
ATOM 901 O O . LEU A 1 117 ? -6.501 -0.458 10.504 1.00 90.12 117 LEU A O 1
ATOM 905 N N . LYS A 1 118 ? -7.628 -2.275 11.184 1.00 89.88 118 LYS A N 1
ATOM 906 C CA . LYS A 1 118 ? -8.957 -1.640 11.301 1.00 89.88 118 LYS A CA 1
ATOM 907 C C . LYS A 1 118 ? -8.949 -0.324 12.087 1.00 89.88 118 LYS A C 1
ATOM 909 O O . LYS A 1 118 ? -9.644 0.613 11.723 1.00 89.88 118 LYS A O 1
ATOM 914 N N . GLY A 1 119 ? -8.134 -0.219 13.140 1.00 87.19 119 GLY A N 1
ATOM 915 C CA . GLY A 1 119 ? -8.014 1.020 13.919 1.00 87.19 119 GLY A CA 1
ATOM 916 C C . GLY A 1 119 ? -7.366 2.174 13.143 1.00 87.19 119 GLY A C 1
ATOM 917 O O . GLY A 1 119 ? -7.734 3.327 13.343 1.00 87.19 119 GLY A O 1
ATOM 918 N N . LEU A 1 120 ? -6.421 1.880 12.244 1.00 86.25 120 LEU A N 1
ATOM 919 C CA . LEU A 1 120 ? -5.830 2.880 11.351 1.00 86.25 120 LEU A CA 1
ATOM 920 C C . LEU A 1 120 ? -6.810 3.244 10.233 1.00 86.25 120 LEU A C 1
ATOM 922 O O . LEU A 1 120 ? -7.027 4.424 9.977 1.00 86.25 120 LEU A O 1
ATOM 926 N N . ALA A 1 121 ? -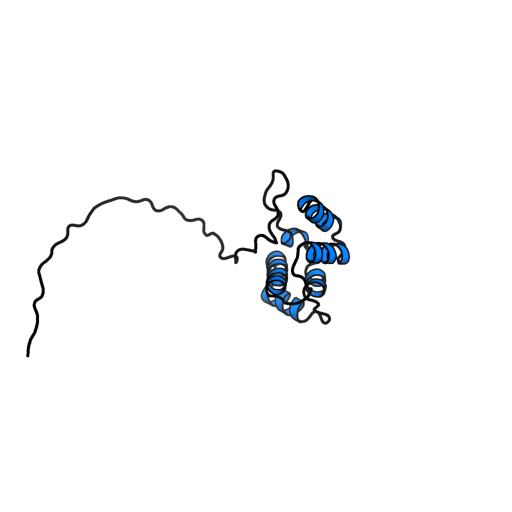7.447 2.237 9.639 1.00 88.31 121 ALA A N 1
ATOM 927 C CA . ALA A 1 121 ? -8.468 2.409 8.614 1.00 88.31 121 ALA A CA 1
ATOM 928 C C . ALA A 1 121 ? -9.641 3.275 9.105 1.00 88.31 121 ALA A C 1
ATOM 930 O O . ALA A 1 121 ? -10.020 4.235 8.444 1.00 88.31 121 ALA A O 1
ATOM 931 N N . SER A 1 122 ? -10.147 3.013 10.315 1.00 87.38 122 SER A N 1
ATOM 932 C CA . SER A 1 122 ? -11.215 3.800 10.939 1.00 87.38 122 SER A CA 1
ATOM 933 C C . SER A 1 122 ? -10.806 5.249 11.189 1.00 87.38 122 SER A C 1
ATOM 935 O O . SER A 1 122 ? -11.634 6.138 11.016 1.00 87.38 122 SER A O 1
ATOM 937 N N . LYS A 1 123 ? -9.549 5.504 11.576 1.00 83.19 123 LYS A N 1
ATOM 938 C CA . LYS A 1 123 ? -9.042 6.874 11.726 1.00 83.19 123 LYS A CA 1
ATOM 939 C C . LYS A 1 123 ? -9.031 7.594 10.386 1.00 83.19 123 LYS A C 1
ATOM 941 O O . LYS A 1 123 ? -9.541 8.701 10.312 1.00 83.19 123 LYS A O 1
ATOM 946 N N . ILE A 1 124 ? -8.509 6.965 9.334 1.00 82.25 124 ILE A N 1
ATOM 947 C CA . ILE A 1 124 ? -8.495 7.555 7.988 1.00 82.25 124 ILE A CA 1
ATOM 948 C C . ILE A 1 124 ? -9.929 7.835 7.520 1.00 82.25 124 ILE A C 1
ATOM 950 O O . ILE A 1 124 ? -10.232 8.961 7.144 1.00 82.25 124 ILE A O 1
ATOM 954 N N . ARG A 1 125 ? -10.833 6.851 7.635 1.00 82.62 125 ARG A N 1
ATOM 955 C CA . ARG A 1 125 ? -12.248 6.988 7.254 1.00 82.62 125 ARG A CA 1
ATOM 956 C C . ARG A 1 125 ? -12.943 8.127 8.005 1.00 82.62 125 ARG A C 1
ATOM 958 O O . ARG A 1 125 ? -13.668 8.888 7.385 1.00 82.62 125 ARG A O 1
ATOM 965 N N . SER A 1 126 ? -12.676 8.285 9.302 1.00 80.50 126 SER A N 1
ATOM 966 C CA . SER A 1 126 ? -13.242 9.376 10.106 1.00 80.50 126 SER A CA 1
ATOM 967 C C . SER A 1 126 ? -12.733 10.764 9.718 1.00 80.50 126 SER A C 1
ATOM 969 O O . SER A 1 126 ? -13.414 11.728 10.027 1.00 80.50 126 SER A O 1
ATOM 971 N N . ASN A 1 127 ? -11.552 10.884 9.101 1.00 73.12 127 ASN A N 1
ATOM 972 C CA . ASN A 1 127 ? -11.034 12.177 8.639 1.00 73.12 127 ASN A CA 1
ATOM 973 C C . ASN A 1 127 ? -11.457 12.493 7.187 1.00 73.12 127 ASN A C 1
ATOM 975 O O . ASN A 1 127 ? -11.249 13.608 6.721 1.00 73.12 127 ASN A O 1
ATOM 979 N N . LEU A 1 128 ? -12.011 11.520 6.452 1.00 70.69 128 LEU A N 1
ATOM 980 C CA . LEU A 1 128 ? -12.552 11.719 5.099 1.00 70.69 128 LEU A CA 1
ATOM 981 C C . LEU A 1 128 ? -14.002 12.236 5.097 1.00 70.69 128 LEU A C 1
ATOM 983 O O . LEU A 1 128 ? -14.472 12.662 4.043 1.00 70.69 128 LEU A O 1
ATOM 987 N N . GLN A 1 129 ? -14.701 12.140 6.234 1.00 62.44 129 GLN A N 1
ATOM 988 C CA . GLN A 1 129 ? -16.082 12.600 6.443 1.00 62.44 129 GLN A CA 1
ATOM 989 C C . GLN A 1 129 ? -16.115 14.047 6.927 1.00 62.44 129 GLN A C 1
ATOM 991 O O . GLN A 1 129 ? -17.054 14.761 6.511 1.00 62.44 129 GLN A O 1
#